Protein AF-A0A7D5R6S3-F1 (afdb_monomer)

Radius of gyration: 15.13 Å; Cα contacts (8 Å, |Δi|>4): 179; chains: 1; bounding box: 33×38×37 Å

Solvent-accessible surface area (backbone atoms only — not comparable to full-atom values): 6266 Å² total; per-residue (Å²): 129,96,81,64,55,71,70,55,53,53,48,49,50,55,49,51,74,45,82,52,46,78,49,72,32,49,41,48,95,66,25,54,36,66,68,57,52,53,61,54,69,75,56,49,80,58,38,52,82,24,49,21,35,44,35,14,23,22,77,47,87,65,3,18,51,53,9,42,52,51,47,43,55,51,28,45,76,45,37,19,44,52,52,92,38,70,44,61,35,45,29,43,78,73,34,34,48,98,87,67,45,78,71,43,70,86,63,76,74,69,69,84,104

Nearest PDB structures (foldseek):
  1t0i-assembly1_B  TM=9.189E-01  e=2.894E-06  Saccharomyces cerevisiae
  2fzv-assembly1_D  TM=9.437E-01  e=7.334E-06  Shigella flexneri 2a str. 2457T
  1t0i-assembly1_A  TM=8.928E-01  e=1.333E-05  Saccharomyces cerevisiae
  3k1y-assembly1_A  TM=8.212E-01  e=1.045E-04  Corynebacterium diphtheriae
  7qw4-assembly14_N  TM=7.828E-01  e=4.407E-02  Paracoccus denitrificans PD1222

Secondary structure (DSSP, 8-state):
-TTS-HHHHHHHHHHHH-S-EEEEEE-BTTB--HHHHHHHHT-SGGGTT--EEEEEE-SSTTTTHHHHHHHHHHHHHTT-PEEEEEEEETTHHHHB-TTS-B--GGGTT----

pLDDT: mean 91.72, std 10.09, range [45.84, 98.06]

Organism: NCBI:txid1470067

Sequence (113 aa):
MDSLSEKLQELQKIIKDADGYALITPEYNHSVSSALKNTLDCFLEEYFFKPSAIVSCSVGPFGGILAGNHLRQISAEMGAPAIQSRLPISKVQEVFDNDGKLIDENYERITFR

Foldseek 3Di:
DPPDPPVLVVVLVVLLPDQAEEQEAEADPLAGDPVSVVNLVVDAPSQAQHEYAYQYAYLAQFLSVSRRVRVQVVCVVSNHHYQPDHHRHYSVVVQADPVRDGPDCVPVPPDPD

InterPro domains:
  IPR005025 NADPH-dependent FMN reductase-like domain [PF03358] (5-90)
  IPR029039 Flavoprotein-like superfamily [G3DSA:3.40.50.360] (2-111)
  IPR029039 Flavoprotein-like superfamily [SSF52218] (5-108)
  IPR050712 NAD(P)H-dependent reductase [PTHR30543] (6-108)

Mean predicted aligned error: 4.35 Å

Structure (mmCIF, N/CA/C/O backbone):
data_AF-A0A7D5R6S3-F1
#
_entry.id   AF-A0A7D5R6S3-F1
#
loop_
_atom_site.group_PDB
_atom_site.id
_atom_site.type_symbol
_atom_site.label_atom_id
_atom_site.label_alt_id
_atom_site.label_comp_id
_atom_site.label_asym_id
_atom_site.label_entity_id
_atom_site.label_seq_id
_atom_site.pdbx_PDB_ins_code
_atom_site.Cartn_x
_atom_site.Cartn_y
_atom_site.Cartn_z
_atom_site.occupancy
_atom_site.B_iso_or_equiv
_atom_site.auth_seq_id
_atom_site.auth_comp_id
_atom_site.auth_asym_id
_atom_site.auth_atom_id
_atom_site.pdbx_PDB_model_num
ATOM 1 N N . MET A 1 1 ? -16.914 18.477 12.537 1.00 50.91 1 MET A N 1
ATOM 2 C CA . MET A 1 1 ? -16.888 17.466 11.457 1.00 50.91 1 MET A CA 1
ATOM 3 C C . MET A 1 1 ? -17.631 17.950 10.205 1.00 50.91 1 MET A C 1
ATOM 5 O O . MET A 1 1 ? -17.340 17.454 9.129 1.00 50.91 1 MET A O 1
ATOM 9 N N . ASP A 1 2 ? -18.474 18.989 10.301 1.00 53.38 2 ASP A N 1
ATOM 10 C CA . ASP A 1 2 ? -19.298 19.533 9.200 1.00 53.38 2 ASP A CA 1
ATOM 11 C C . ASP A 1 2 ? -18.577 20.461 8.194 1.00 53.38 2 ASP A C 1
ATOM 13 O O . ASP A 1 2 ? -19.213 21.279 7.537 1.00 53.38 2 ASP A O 1
ATOM 17 N N . SER A 1 3 ? -17.248 20.376 8.063 1.00 69.19 3 SER A N 1
ATOM 18 C CA . SER A 1 3 ? -16.470 21.232 7.143 1.00 69.19 3 SER A CA 1
ATOM 19 C C . SER A 1 3 ? -15.710 20.457 6.063 1.00 69.19 3 SER A C 1
ATOM 21 O O . SER A 1 3 ? -14.866 21.031 5.375 1.00 69.19 3 SER A O 1
ATOM 23 N N . LEU A 1 4 ? -15.949 19.149 5.937 1.00 76.62 4 LEU A N 1
ATOM 24 C CA . LEU A 1 4 ? -15.293 18.314 4.934 1.00 76.62 4 LEU A CA 1
ATOM 25 C C . LEU A 1 4 ? -16.026 18.441 3.593 1.00 76.62 4 LEU A C 1
ATOM 27 O O . LEU A 1 4 ? -17.255 18.411 3.565 1.00 76.62 4 LEU A O 1
ATOM 31 N N . SER A 1 5 ? -15.286 18.561 2.486 1.00 89.88 5 SER A N 1
ATOM 32 C CA . SER A 1 5 ? -15.868 18.536 1.134 1.00 89.88 5 SER A CA 1
ATOM 33 C C . SER A 1 5 ? -16.723 17.281 0.936 1.00 89.88 5 SER A C 1
ATOM 35 O O . SER A 1 5 ? -16.354 16.215 1.427 1.00 89.88 5 SER A O 1
ATOM 37 N N . GLU A 1 6 ? -17.812 17.380 0.169 1.00 92.38 6 GLU A N 1
ATOM 38 C CA . GLU A 1 6 ? -18.702 16.250 -0.153 1.00 92.38 6 GLU A CA 1
ATOM 39 C C . GLU A 1 6 ? -17.925 15.007 -0.619 1.00 92.38 6 GLU A C 1
ATOM 41 O O . GLU A 1 6 ? -18.167 13.904 -0.137 1.00 92.38 6 GLU A O 1
ATOM 46 N N . LYS A 1 7 ? -16.898 15.195 -1.461 1.00 92.19 7 LYS A N 1
ATOM 47 C CA . LYS A 1 7 ? -16.036 14.101 -1.944 1.00 92.19 7 LYS A CA 1
ATOM 48 C C . LYS A 1 7 ? -15.282 13.382 -0.825 1.00 92.19 7 LYS A C 1
ATOM 50 O O . LYS A 1 7 ? -15.064 12.178 -0.898 1.00 92.19 7 LYS A O 1
ATOM 55 N N . LEU A 1 8 ? -14.847 14.115 0.198 1.00 92.44 8 LEU A N 1
ATOM 56 C CA . LEU A 1 8 ? -14.137 13.530 1.334 1.00 92.44 8 LEU A CA 1
ATOM 57 C C . LEU A 1 8 ? -15.096 12.804 2.279 1.00 92.44 8 LEU A C 1
ATOM 59 O O . LEU A 1 8 ? -14.703 11.799 2.855 1.00 92.44 8 LEU A O 1
ATOM 63 N N . GLN A 1 9 ? -16.341 13.265 2.413 1.00 93.75 9 GLN A N 1
ATOM 64 C CA . GLN A 1 9 ? -17.367 12.552 3.182 1.00 93.75 9 GLN A CA 1
ATOM 65 C C . GLN A 1 9 ? -17.754 11.231 2.503 1.00 93.75 9 GLN A C 1
ATOM 67 O O . GLN A 1 9 ? -17.881 10.202 3.165 1.00 93.75 9 GLN A O 1
ATOM 72 N N . GLU A 1 10 ? -17.888 11.238 1.174 1.00 94.69 10 GLU A N 1
ATOM 73 C CA . GLU A 1 10 ? -18.122 10.023 0.390 1.00 94.69 10 GLU A CA 1
ATOM 74 C C . GLU A 1 10 ? -16.965 9.030 0.556 1.00 94.69 10 GLU A C 1
ATOM 76 O O . GLU A 1 10 ? -17.185 7.863 0.884 1.00 94.69 10 GLU A O 1
ATOM 81 N N . LEU A 1 11 ? -15.724 9.508 0.427 1.00 94.38 11 LEU A N 1
ATOM 82 C CA . LEU A 1 11 ? -14.537 8.686 0.639 1.00 94.38 11 LEU A CA 1
ATOM 83 C C . LEU A 1 11 ? -14.451 8.146 2.073 1.00 94.38 11 LEU A C 1
ATOM 85 O O . LEU A 1 11 ? -14.165 6.965 2.259 1.00 94.38 11 LEU A O 1
ATOM 89 N N . GLN A 1 12 ? -14.745 8.972 3.080 1.00 95.00 12 GLN A N 1
ATOM 90 C CA . GLN A 1 12 ? -14.783 8.550 4.481 1.00 95.00 12 GLN A CA 1
ATOM 91 C C . GLN A 1 12 ? -15.745 7.380 4.680 1.00 95.00 12 GLN A C 1
ATOM 93 O O . GLN A 1 12 ? -15.406 6.409 5.354 1.00 95.00 12 GLN A O 1
ATOM 98 N N . LYS A 1 13 ? -16.937 7.451 4.075 1.00 95.50 13 LYS A N 1
ATOM 99 C CA . LYS A 1 13 ? -17.930 6.379 4.149 1.00 95.50 13 LYS A CA 1
ATOM 100 C C . LYS A 1 13 ? -17.420 5.096 3.494 1.00 95.50 13 LYS A C 1
ATOM 102 O O . LYS A 1 13 ? -17.518 4.040 4.105 1.00 95.50 13 LYS A O 1
ATOM 107 N N . ILE A 1 14 ? -16.823 5.192 2.304 1.00 95.44 14 ILE A N 1
ATOM 108 C CA . ILE A 1 14 ? -16.232 4.037 1.606 1.00 95.44 14 ILE A CA 1
ATOM 109 C C . ILE A 1 14 ? -15.158 3.372 2.474 1.00 95.44 14 ILE A C 1
ATOM 111 O O . ILE A 1 14 ? -15.159 2.154 2.624 1.00 95.44 14 ILE A O 1
ATOM 115 N N . ILE A 1 15 ? -14.262 4.165 3.069 1.00 94.56 15 ILE A N 1
ATOM 116 C CA . ILE A 1 15 ? -13.209 3.657 3.955 1.00 94.56 15 ILE A CA 1
ATOM 117 C C . ILE A 1 15 ? -13.849 2.984 5.171 1.00 94.56 15 ILE A C 1
ATOM 119 O O . ILE A 1 15 ? -13.551 1.833 5.476 1.00 94.56 15 ILE A O 1
ATOM 123 N N . LYS A 1 16 ? -14.781 3.664 5.844 1.00 95.19 16 LYS A N 1
ATOM 124 C CA . LYS A 1 16 ? -15.451 3.153 7.041 1.00 95.19 16 LYS A CA 1
ATOM 125 C C . LYS A 1 16 ? -16.207 1.844 6.796 1.00 95.19 16 LYS A C 1
ATOM 127 O O . LYS A 1 16 ? -16.117 0.962 7.648 1.00 95.19 16 LYS A O 1
ATOM 132 N N . ASP A 1 17 ? -16.875 1.702 5.658 1.00 96.25 17 ASP A N 1
ATOM 133 C CA . ASP A 1 17 ? -17.688 0.529 5.321 1.00 96.25 17 ASP A CA 1
ATOM 134 C C . ASP A 1 17 ? -16.855 -0.645 4.760 1.00 96.25 17 ASP A C 1
ATOM 136 O O . ASP A 1 17 ? -17.369 -1.753 4.636 1.00 96.25 17 ASP A O 1
ATOM 140 N N . ALA A 1 18 ? -15.574 -0.437 4.430 1.00 96.25 18 ALA A N 1
ATOM 141 C CA . ALA A 1 18 ? -14.702 -1.492 3.918 1.00 96.25 18 ALA A CA 1
ATOM 142 C C . ALA A 1 18 ? -14.256 -2.482 5.009 1.00 96.25 18 ALA A C 1
ATOM 144 O O . ALA A 1 18 ? -13.844 -2.076 6.097 1.00 96.25 18 ALA A O 1
ATOM 145 N N . ASP A 1 19 ? -14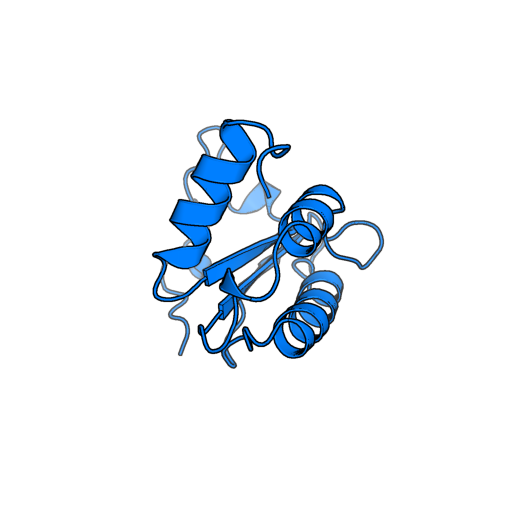.221 -3.773 4.670 1.00 95.62 19 ASP A N 1
ATOM 146 C CA . ASP A 1 19 ? -13.689 -4.839 5.535 1.00 95.62 19 ASP A CA 1
ATOM 147 C C . ASP A 1 19 ? -12.149 -4.908 5.543 1.00 95.62 19 ASP A C 1
ATOM 149 O O . ASP A 1 19 ? -11.552 -5.537 6.413 1.00 95.62 19 ASP A O 1
ATOM 153 N N . GLY A 1 20 ? -11.488 -4.279 4.568 1.00 94.31 20 GLY A N 1
ATOM 154 C CA . GLY A 1 20 ? -10.037 -4.289 4.399 1.00 94.31 20 GLY A CA 1
ATOM 155 C C . GLY A 1 20 ? -9.589 -3.477 3.184 1.00 94.31 20 GLY A C 1
ATOM 156 O O . GLY A 1 20 ? -10.416 -2.988 2.413 1.00 94.31 20 GLY A O 1
ATOM 157 N N . TYR A 1 21 ? -8.273 -3.331 3.005 1.00 92.81 21 TYR A N 1
ATOM 158 C CA . TYR A 1 21 ? -7.704 -2.411 2.010 1.00 92.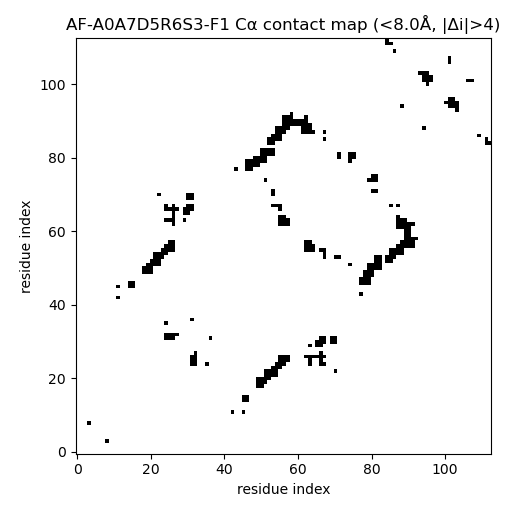81 21 TYR A CA 1
ATOM 159 C C . TYR A 1 21 ? -6.612 -3.038 1.149 1.00 92.81 21 TYR A C 1
ATOM 161 O O . TYR A 1 21 ? -5.807 -3.829 1.625 1.00 92.81 21 TYR A O 1
ATOM 169 N N . ALA A 1 22 ? -6.505 -2.597 -0.103 1.00 94.50 22 ALA A N 1
ATOM 170 C CA . ALA A 1 22 ? -5.310 -2.784 -0.920 1.00 94.50 22 ALA A CA 1
ATOM 171 C C . ALA A 1 22 ? -4.661 -1.414 -1.149 1.00 94.50 22 ALA A C 1
ATOM 173 O O . ALA A 1 22 ? -5.182 -0.580 -1.886 1.00 94.50 22 ALA A O 1
ATOM 174 N N . LEU A 1 23 ? -3.536 -1.166 -0.485 1.00 95.62 23 LEU A N 1
ATOM 175 C CA . LEU A 1 23 ? -2.782 0.072 -0.601 1.00 95.62 23 LEU A CA 1
ATOM 176 C C . LEU A 1 23 ? -1.806 -0.046 -1.774 1.00 95.62 23 LEU A C 1
ATOM 178 O O . LEU A 1 23 ? -0.897 -0.878 -1.759 1.00 95.62 23 LEU A O 1
ATOM 182 N N . ILE A 1 24 ? -2.008 0.790 -2.790 1.00 96.50 24 ILE A N 1
ATOM 183 C CA . ILE A 1 24 ? -1.254 0.758 -4.045 1.00 96.50 24 ILE A CA 1
ATOM 184 C C . ILE A 1 24 ? -0.423 2.031 -4.148 1.00 96.50 24 ILE A C 1
ATOM 186 O O . ILE A 1 24 ? -0.971 3.132 -4.106 1.00 96.50 24 ILE A O 1
ATOM 190 N N . THR A 1 25 ? 0.894 1.900 -4.306 1.00 97.75 25 THR A N 1
ATOM 191 C CA . THR A 1 25 ? 1.777 3.061 -4.461 1.00 97.75 25 THR A CA 1
ATOM 192 C C . THR A 1 25 ? 2.828 2.862 -5.552 1.00 97.75 25 THR A C 1
ATOM 194 O O . THR A 1 25 ? 3.505 1.834 -5.569 1.00 97.75 25 THR A O 1
ATOM 197 N N . PRO A 1 26 ? 3.069 3.859 -6.418 1.00 97.25 26 PRO A N 1
ATOM 198 C CA . PRO A 1 26 ? 4.352 3.945 -7.096 1.00 97.25 26 PRO A CA 1
ATOM 199 C C . PRO A 1 26 ? 5.452 4.302 -6.086 1.00 97.25 26 PRO A C 1
ATOM 201 O O . PRO A 1 26 ? 5.172 4.852 -5.015 1.00 97.25 26 PRO A O 1
ATOM 204 N N . GLU A 1 27 ? 6.703 4.014 -6.431 1.00 97.31 27 GLU A N 1
ATOM 205 C CA . GLU A 1 27 ? 7.861 4.531 -5.702 1.00 97.31 27 GLU A CA 1
ATOM 206 C C . GLU A 1 27 ? 8.318 5.867 -6.282 1.00 97.31 27 GLU A C 1
ATOM 208 O O . GLU A 1 27 ? 8.812 5.932 -7.409 1.00 97.31 27 GLU A O 1
ATOM 213 N N . TYR A 1 28 ? 8.209 6.920 -5.473 1.00 94.56 28 TYR A N 1
ATOM 214 C CA . TYR A 1 28 ? 8.766 8.238 -5.758 1.00 94.56 28 TYR A CA 1
ATOM 215 C C . TYR A 1 28 ? 9.849 8.550 -4.731 1.00 94.56 28 TYR A C 1
ATOM 217 O O . TYR A 1 28 ? 9.567 8.622 -3.537 1.00 94.56 28 TYR A O 1
ATOM 225 N N . ASN A 1 29 ? 11.094 8.728 -5.187 1.00 94.50 29 ASN A N 1
ATOM 226 C CA . ASN A 1 29 ? 12.248 9.041 -4.333 1.00 94.50 29 ASN A CA 1
ATOM 227 C C . ASN A 1 29 ? 12.356 8.117 -3.100 1.00 94.50 29 ASN A C 1
ATOM 229 O O . ASN A 1 29 ? 12.522 8.590 -1.978 1.00 94.50 29 ASN A O 1
ATOM 233 N N . HIS A 1 30 ? 12.218 6.803 -3.309 1.00 94.69 30 HIS A N 1
ATOM 234 C CA . HIS A 1 30 ? 12.238 5.770 -2.259 1.00 94.69 30 HIS A CA 1
ATOM 235 C C . HIS A 1 30 ? 11.098 5.834 -1.233 1.00 94.69 30 HIS A C 1
ATOM 237 O O . HIS A 1 30 ? 11.202 5.267 -0.146 1.00 94.69 30 HIS A O 1
ATOM 243 N N . SER A 1 31 ? 9.991 6.493 -1.573 1.00 96.88 31 SER A N 1
ATOM 244 C CA . SER A 1 31 ? 8.841 6.650 -0.692 1.00 96.88 31 SER A CA 1
ATOM 245 C C . SER A 1 31 ? 7.518 6.447 -1.429 1.00 96.88 31 SER A C 1
ATOM 247 O O . SER A 1 31 ? 7.463 6.311 -2.654 1.00 96.88 31 SER A O 1
ATOM 249 N N . VAL A 1 32 ? 6.446 6.409 -0.642 1.00 97.75 32 VAL A N 1
ATOM 250 C CA . VAL A 1 32 ? 5.063 6.350 -1.112 1.00 97.75 32 VAL A CA 1
ATOM 251 C C . VAL A 1 32 ? 4.694 7.617 -1.882 1.00 97.75 32 VAL A C 1
ATOM 253 O O . VAL A 1 32 ? 5.278 8.684 -1.675 1.00 97.75 32 VAL A O 1
ATOM 256 N N . SER A 1 33 ? 3.684 7.525 -2.745 1.00 97.38 33 SER A N 1
ATOM 257 C CA . SER A 1 33 ? 3.172 8.710 -3.430 1.00 97.38 33 SER A CA 1
ATOM 258 C C . SER A 1 33 ? 2.581 9.714 -2.436 1.00 97.38 33 SER A C 1
ATOM 260 O O . SER A 1 33 ? 1.874 9.346 -1.49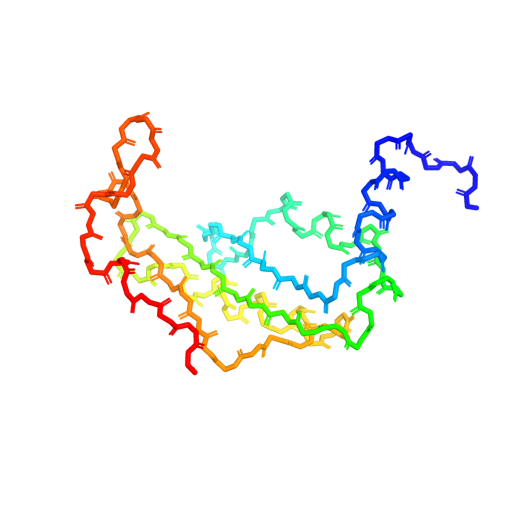3 1.00 97.38 33 SER A O 1
ATOM 262 N N . SER A 1 34 ? 2.840 11.002 -2.668 1.00 96.94 34 SER A N 1
ATOM 263 C CA . SER A 1 34 ? 2.282 12.089 -1.853 1.00 96.94 34 SER A CA 1
ATOM 264 C C . SER A 1 34 ? 0.755 12.102 -1.883 1.00 96.94 34 SER A C 1
ATOM 266 O O . SER A 1 34 ? 0.131 12.362 -0.861 1.00 96.94 34 SER A O 1
ATOM 268 N N . ALA A 1 35 ? 0.159 11.761 -3.030 1.00 95.62 35 ALA A N 1
ATOM 269 C CA . ALA A 1 35 ? -1.286 11.637 -3.183 1.00 95.62 35 ALA A CA 1
ATOM 270 C C . ALA A 1 35 ? -1.866 10.576 -2.235 1.00 95.62 35 ALA A C 1
ATOM 272 O O . ALA A 1 35 ? -2.779 10.885 -1.474 1.00 95.62 35 ALA A O 1
ATOM 273 N N . LEU A 1 36 ? -1.292 9.364 -2.217 1.00 96.25 36 LEU A N 1
ATOM 274 C CA . LEU A 1 36 ? -1.735 8.308 -1.305 1.00 96.25 36 LEU A CA 1
ATOM 275 C C . LEU A 1 36 ? -1.560 8.729 0.154 1.00 96.25 36 LEU A C 1
ATOM 277 O O . LEU A 1 36 ? -2.487 8.581 0.944 1.00 96.25 36 LEU A O 1
ATOM 281 N N . LYS A 1 37 ? -0.392 9.273 0.515 1.00 96.50 37 LYS A N 1
ATOM 282 C CA . LYS A 1 37 ? -0.126 9.688 1.897 1.00 96.50 37 LYS A CA 1
ATOM 283 C C . LYS A 1 37 ? -1.108 10.760 2.368 1.00 96.50 37 LYS A C 1
ATOM 285 O O . LYS A 1 37 ? -1.631 10.644 3.467 1.00 96.50 37 LYS A O 1
ATOM 290 N N . ASN A 1 38 ? -1.411 11.742 1.521 1.00 95.06 38 ASN A N 1
ATOM 291 C CA . ASN A 1 38 ? -2.399 12.770 1.827 1.00 95.06 38 ASN A CA 1
ATOM 292 C C . ASN A 1 38 ? -3.794 12.171 2.066 1.00 95.06 38 ASN A C 1
ATOM 294 O O . ASN A 1 38 ? -4.468 12.562 3.010 1.00 95.06 38 ASN A O 1
ATOM 298 N N . THR A 1 39 ? -4.223 11.211 1.241 1.00 93.69 39 THR A N 1
ATOM 299 C CA . THR A 1 39 ? -5.500 10.509 1.444 1.00 93.69 39 THR A CA 1
ATOM 300 C C . THR A 1 39 ? -5.527 9.721 2.753 1.00 93.69 39 THR A C 1
ATOM 302 O O . THR A 1 39 ? -6.532 9.753 3.461 1.00 93.69 39 THR A O 1
ATOM 305 N N . LEU A 1 40 ? -4.433 9.029 3.081 1.00 94.62 40 LEU A N 1
ATOM 306 C CA . LEU A 1 40 ? -4.307 8.290 4.334 1.00 94.62 40 LEU A CA 1
ATOM 307 C C . LEU A 1 40 ? -4.370 9.226 5.546 1.00 94.62 40 LEU A C 1
ATOM 309 O O . LEU A 1 40 ? -5.072 8.910 6.493 1.00 94.62 40 LEU A O 1
ATOM 313 N N . ASP A 1 41 ? -3.726 10.392 5.486 1.00 94.19 41 ASP A N 1
ATOM 314 C CA . ASP A 1 41 ? -3.669 11.353 6.596 1.00 94.19 41 ASP A CA 1
ATOM 315 C C . ASP A 1 41 ? -4.987 12.101 6.857 1.00 94.19 41 ASP A C 1
ATOM 317 O O . ASP A 1 41 ? -5.152 12.706 7.915 1.00 94.19 41 ASP A O 1
ATOM 321 N N . CYS A 1 42 ? -5.935 12.086 5.914 1.00 93.56 42 CYS A N 1
ATOM 322 C CA . CYS A 1 42 ? -7.248 12.709 6.107 1.00 93.56 42 CYS A CA 1
ATOM 323 C C . CYS A 1 42 ? -8.142 11.960 7.108 1.00 93.56 42 CYS A C 1
ATOM 325 O O . CYS A 1 42 ? -9.098 12.551 7.610 1.00 93.56 42 CYS A O 1
ATOM 327 N N . PHE A 1 43 ? -7.865 10.682 7.369 1.00 92.56 43 PHE A N 1
ATOM 328 C CA . PHE A 1 43 ? -8.703 9.797 8.178 1.00 92.56 43 PHE A CA 1
ATOM 329 C C . PHE A 1 43 ? -7.818 8.958 9.104 1.00 92.56 43 PHE A C 1
ATOM 331 O O . PHE A 1 43 ? -6.630 8.789 8.844 1.00 92.56 43 PHE A O 1
ATOM 338 N N . LEU A 1 44 ? -8.369 8.418 10.188 1.00 92.44 44 LEU A N 1
ATOM 339 C CA . LEU A 1 44 ? -7.572 7.602 11.110 1.00 92.44 44 LEU A CA 1
ATOM 340 C C . LEU A 1 44 ? -8.409 6.483 11.713 1.00 92.44 44 LEU A C 1
ATOM 342 O O . LEU A 1 44 ? -8.144 5.311 11.461 1.00 92.44 44 LEU A O 1
ATOM 346 N N . GLU A 1 45 ? -9.451 6.842 12.456 1.00 94.19 45 GLU A N 1
ATOM 347 C CA . GLU A 1 45 ? -10.297 5.879 13.165 1.00 94.19 45 GLU A CA 1
ATOM 348 C C . GLU A 1 45 ? -10.987 4.897 12.210 1.00 94.19 45 GLU A C 1
ATOM 350 O O . GLU A 1 45 ? -11.197 3.731 12.538 1.00 94.19 45 GLU A O 1
ATOM 355 N N . GLU A 1 46 ? -11.289 5.340 10.991 1.00 94.94 46 GLU A N 1
ATOM 356 C CA . GLU A 1 46 ? -11.932 4.545 9.950 1.00 94.94 46 GLU A CA 1
ATOM 357 C C . GLU A 1 46 ? -11.074 3.363 9.471 1.00 94.94 46 GLU A C 1
ATOM 359 O O . GLU A 1 46 ? -11.604 2.406 8.893 1.00 94.94 46 GLU A O 1
ATOM 364 N N . TYR A 1 47 ? -9.762 3.409 9.714 1.00 95.44 47 TYR A N 1
ATOM 365 C CA . TYR A 1 47 ? -8.813 2.361 9.347 1.00 95.44 47 TYR A CA 1
ATOM 366 C C . TYR A 1 47 ? -8.608 1.309 10.442 1.00 95.44 47 TYR A C 1
ATOM 368 O O . TYR A 1 47 ? -8.101 0.226 10.147 1.00 95.44 47 TYR A O 1
ATOM 376 N N . PHE A 1 48 ? -9.005 1.587 11.686 1.00 95.38 48 PHE A N 1
ATOM 377 C CA . PHE A 1 48 ? -8.655 0.743 12.825 1.00 95.38 48 PHE A CA 1
ATOM 378 C C . PHE A 1 48 ? -9.133 -0.706 12.675 1.00 95.38 48 PHE A C 1
ATOM 380 O O . PHE A 1 48 ? -10.289 -0.979 12.355 1.00 95.38 48 PHE A O 1
ATOM 387 N N . PHE A 1 49 ? -8.218 -1.633 12.969 1.00 93.38 49 PHE A N 1
ATOM 388 C CA . PHE A 1 49 ? -8.412 -3.085 13.004 1.00 93.38 49 PHE A CA 1
ATOM 389 C C . PHE A 1 49 ? -8.768 -3.738 11.664 1.00 93.38 49 PHE A C 1
ATOM 391 O O . PHE A 1 49 ? -9.155 -4.907 11.638 1.00 93.38 49 PHE A O 1
ATOM 398 N N . LYS A 1 50 ? -8.590 -3.026 10.548 1.00 95.38 50 LYS A N 1
ATOM 399 C CA . LYS A 1 50 ? -8.857 -3.560 9.210 1.00 95.38 50 LYS A CA 1
ATOM 400 C C . LYS A 1 50 ? -7.575 -4.078 8.556 1.00 95.38 50 LYS A C 1
ATOM 402 O O . LYS A 1 50 ? -6.580 -3.350 8.508 1.00 95.38 50 LYS A O 1
ATOM 407 N N . PRO A 1 51 ? -7.560 -5.315 8.034 1.00 94.81 51 PRO A N 1
ATOM 408 C CA . PRO A 1 51 ? -6.400 -5.841 7.329 1.00 94.81 51 PRO A CA 1
ATOM 409 C C . PRO A 1 51 ? -6.116 -5.031 6.061 1.00 94.81 51 PRO A C 1
ATOM 411 O O . PRO A 1 51 ? -7.035 -4.594 5.363 1.00 94.81 51 PRO A O 1
ATOM 414 N N . SER A 1 52 ? -4.836 -4.878 5.726 1.00 95.75 52 SER A N 1
ATOM 415 C CA . SER A 1 52 ? -4.426 -4.279 4.455 1.00 95.75 52 SER A CA 1
ATOM 416 C C . SER A 1 52 ? -3.489 -5.180 3.645 1.00 95.75 52 SER A C 1
ATOM 418 O O . SER A 1 52 ? -2.845 -6.085 4.167 1.00 95.75 52 SER A O 1
ATOM 420 N N . ALA A 1 53 ? -3.411 -4.953 2.340 1.00 95.88 53 ALA A N 1
ATOM 421 C CA . ALA A 1 53 ? -2.444 -5.544 1.425 1.00 95.88 53 ALA A CA 1
ATOM 422 C C . ALA A 1 53 ? -1.654 -4.421 0.752 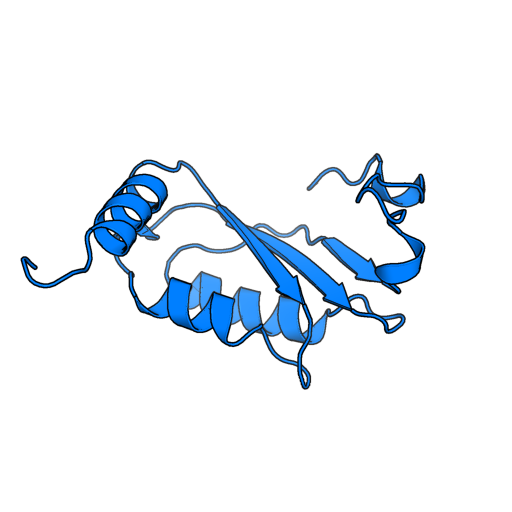1.00 95.88 53 ALA A C 1
ATOM 424 O O . ALA A 1 53 ? -2.170 -3.321 0.577 1.00 95.88 53 ALA A O 1
ATOM 425 N N . ILE A 1 54 ? -0.401 -4.684 0.380 1.00 96.56 54 ILE A N 1
ATOM 426 C CA . ILE A 1 54 ? 0.469 -3.674 -0.233 1.00 96.56 54 ILE A CA 1
ATOM 427 C C . ILE A 1 54 ? 0.859 -4.111 -1.637 1.00 96.56 54 ILE A C 1
ATOM 429 O O . ILE A 1 54 ? 1.453 -5.178 -1.829 1.00 96.56 54 ILE A O 1
ATOM 433 N N . VAL A 1 55 ? 0.578 -3.227 -2.589 1.00 96.31 55 VAL A N 1
ATOM 434 C CA . VAL A 1 55 ? 1.074 -3.280 -3.960 1.00 96.31 55 VAL A CA 1
ATOM 435 C C . VAL A 1 55 ? 1.994 -2.084 -4.161 1.00 96.31 55 VAL A C 1
ATOM 437 O O . VAL A 1 55 ? 1.616 -0.941 -3.899 1.00 96.31 55 VAL A O 1
ATOM 440 N N . SER A 1 56 ? 3.211 -2.336 -4.619 1.00 97.31 56 SER A N 1
ATOM 441 C CA . SER A 1 56 ? 4.142 -1.281 -5.002 1.0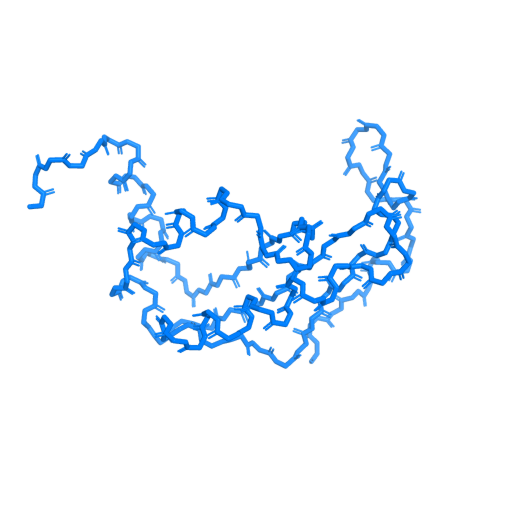0 97.31 56 SER A CA 1
ATOM 442 C C . SER A 1 56 ? 4.509 -1.424 -6.467 1.00 97.31 56 SER A C 1
ATOM 444 O O . SER A 1 56 ? 4.526 -2.533 -6.990 1.00 97.31 56 SER A O 1
ATOM 446 N N . CYS A 1 57 ? 4.805 -0.325 -7.149 1.00 96.50 57 CYS A N 1
ATOM 447 C CA . CYS A 1 57 ? 5.288 -0.388 -8.522 1.00 96.50 57 CYS A CA 1
ATOM 448 C C . CYS A 1 57 ? 6.412 0.612 -8.784 1.00 96.50 57 CYS A C 1
ATOM 450 O O . CYS A 1 57 ? 6.564 1.629 -8.103 1.00 96.50 57 CYS A O 1
ATOM 452 N N . SER A 1 58 ? 7.242 0.301 -9.773 1.00 97.12 58 SER A N 1
ATOM 453 C CA . SER A 1 58 ? 8.287 1.199 -10.255 1.00 97.12 58 SER A CA 1
ATOM 454 C C . SER A 1 58 ? 8.614 0.879 -11.707 1.00 97.12 58 SER A C 1
ATOM 456 O O . SER A 1 58 ? 8.424 -0.247 -12.165 1.00 97.12 58 SER A O 1
ATOM 458 N N . VAL A 1 59 ? 9.171 1.863 -12.412 1.00 95.88 59 VAL A N 1
ATOM 459 C CA . VAL A 1 59 ? 9.799 1.642 -13.722 1.00 95.88 59 VAL A CA 1
ATOM 460 C C . VAL A 1 59 ? 11.109 0.857 -13.614 1.00 95.88 59 VAL A C 1
ATOM 462 O O . VAL A 1 59 ? 11.569 0.259 -14.585 1.00 95.88 59 VAL A O 1
ATOM 465 N N . GLY A 1 60 ? 11.709 0.849 -12.421 1.00 94.31 60 GLY A N 1
ATOM 466 C CA . GLY A 1 60 ? 12.926 0.115 -12.116 1.00 94.31 60 GLY A CA 1
ATOM 467 C C . GLY A 1 60 ? 12.690 -1.370 -11.806 1.00 94.31 60 GLY A C 1
ATOM 468 O O . GLY A 1 60 ? 11.557 -1.822 -11.614 1.00 94.31 60 GLY A O 1
ATOM 469 N N . PRO A 1 61 ? 13.779 -2.147 -11.691 1.00 95.00 61 PRO A N 1
ATOM 470 C CA . PRO A 1 61 ? 13.721 -3.601 -11.533 1.00 95.00 61 PRO A CA 1
ATOM 471 C C . PRO A 1 61 ? 13.252 -4.073 -10.149 1.00 95.00 61 PRO A C 1
ATOM 473 O O . PRO A 1 61 ? 12.964 -5.254 -9.987 1.00 95.00 61 PRO A O 1
ATOM 476 N N . PHE A 1 62 ? 13.176 -3.188 -9.151 1.00 94.69 62 PHE A N 1
ATOM 477 C CA . PHE A 1 62 ? 12.843 -3.547 -7.764 1.00 94.69 62 PHE A CA 1
ATOM 478 C C . PHE A 1 62 ? 11.364 -3.356 -7.398 1.00 94.69 62 PHE A C 1
ATOM 480 O O . PHE A 1 62 ? 10.993 -3.542 -6.241 1.00 94.69 62 PHE A O 1
ATOM 487 N N . GLY A 1 63 ? 10.527 -2.931 -8.348 1.00 95.25 63 GLY A N 1
ATOM 488 C CA . GLY A 1 63 ? 9.074 -2.863 -8.172 1.00 95.25 63 GLY A CA 1
ATOM 489 C C . GLY A 1 63 ? 8.589 -1.989 -7.015 1.00 95.25 63 GLY A C 1
ATOM 490 O O . GLY A 1 63 ? 7.544 -2.250 -6.426 1.00 95.25 63 GLY A O 1
ATOM 491 N N . GLY A 1 64 ? 9.360 -0.959 -6.665 1.00 97.00 64 GLY A N 1
ATOM 492 C CA . GLY A 1 64 ? 8.992 0.015 -5.640 1.00 97.00 64 GLY A CA 1
ATOM 493 C C . GLY A 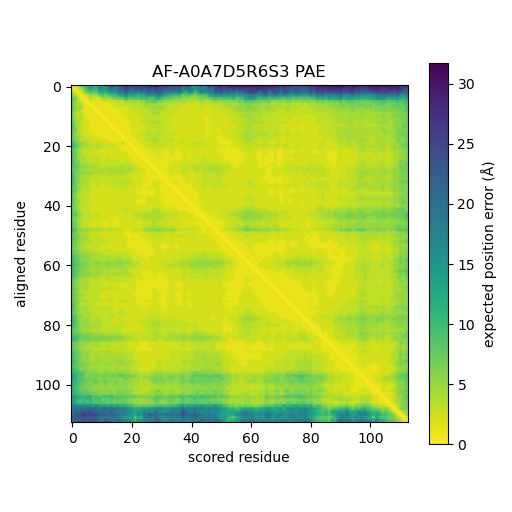1 64 ? 9.068 -0.506 -4.202 1.00 97.00 64 GLY A C 1
ATOM 494 O O . GLY A 1 64 ? 8.314 -0.061 -3.336 1.00 97.00 64 GLY A O 1
ATOM 495 N N . ILE A 1 65 ? 9.932 -1.489 -3.936 1.00 96.56 65 ILE A N 1
ATOM 496 C CA . ILE A 1 65 ? 9.978 -2.177 -2.641 1.00 96.56 65 ILE A CA 1
ATOM 497 C C . ILE A 1 65 ? 10.279 -1.256 -1.449 1.00 96.56 65 ILE A C 1
ATOM 499 O O . ILE A 1 65 ? 9.831 -1.550 -0.338 1.00 96.56 65 ILE A O 1
ATOM 503 N N . LEU A 1 66 ? 10.988 -0.138 -1.645 1.00 97.50 66 LEU A N 1
ATOM 504 C CA . LEU A 1 66 ? 11.269 0.811 -0.563 1.00 97.50 66 LEU A CA 1
ATOM 505 C C . LEU A 1 66 ? 10.015 1.611 -0.211 1.00 97.50 66 LEU A C 1
ATOM 507 O O . LEU A 1 66 ? 9.677 1.717 0.969 1.00 97.50 66 LEU A O 1
ATOM 511 N N . ALA A 1 67 ? 9.256 2.045 -1.220 1.00 98.06 67 ALA A N 1
ATOM 512 C CA . ALA A 1 67 ? 7.935 2.629 -1.003 1.00 98.06 67 ALA A CA 1
ATOM 513 C C . ALA A 1 67 ? 6.981 1.641 -0.317 1.00 98.06 67 ALA A C 1
ATOM 515 O O . ALA A 1 67 ? 6.308 2.001 0.646 1.00 98.06 67 ALA A O 1
ATOM 516 N N . GLY A 1 68 ? 6.968 0.375 -0.748 1.00 97.62 68 GLY A N 1
ATOM 517 C CA . GLY A 1 68 ? 6.165 -0.673 -0.114 1.00 97.62 68 GLY A CA 1
ATOM 518 C C . GLY A 1 68 ? 6.551 -0.938 1.350 1.00 97.62 68 GLY A C 1
ATOM 519 O O . GLY A 1 68 ? 5.680 -1.154 2.191 1.00 97.62 68 GLY A O 1
ATOM 520 N N . ASN A 1 69 ? 7.845 -0.891 1.687 1.00 96.94 69 ASN A N 1
ATOM 521 C CA . ASN A 1 69 ? 8.323 -1.004 3.071 1.00 96.94 69 ASN A CA 1
ATOM 522 C C . ASN A 1 69 ? 7.896 0.196 3.923 1.00 96.94 69 ASN A C 1
ATOM 524 O O . ASN A 1 69 ? 7.436 0.013 5.050 1.00 96.94 69 ASN A O 1
ATOM 528 N N . HIS A 1 70 ? 8.012 1.409 3.384 1.00 97.62 70 HIS A N 1
ATOM 529 C CA . HIS A 1 70 ? 7.568 2.618 4.072 1.00 97.62 70 HIS A CA 1
ATOM 530 C C . HIS A 1 70 ? 6.050 2.586 4.317 1.00 97.62 70 HIS A C 1
ATOM 532 O O . HIS A 1 70 ? 5.592 2.838 5.430 1.00 97.62 70 HIS A O 1
ATOM 538 N N . LEU A 1 71 ? 5.269 2.160 3.319 1.00 97.25 71 LEU A N 1
ATOM 539 C CA . LEU A 1 71 ? 3.819 2.013 3.439 1.00 97.25 71 LEU A CA 1
ATOM 540 C C . LEU A 1 71 ? 3.417 0.986 4.498 1.00 97.25 71 LEU A C 1
ATOM 542 O O . LEU A 1 71 ? 2.433 1.189 5.201 1.00 97.25 71 LEU A O 1
ATOM 546 N N . ARG A 1 72 ? 4.199 -0.086 4.666 1.00 96.44 72 ARG A N 1
ATOM 547 C CA . ARG A 1 72 ? 3.977 -1.062 5.740 1.00 96.44 72 ARG A CA 1
ATOM 548 C C . ARG A 1 72 ? 4.091 -0.420 7.118 1.00 96.44 72 ARG A C 1
ATOM 550 O O . ARG A 1 72 ? 3.237 -0.683 7.958 1.00 96.44 72 ARG A O 1
ATOM 557 N N . GLN A 1 73 ? 5.102 0.418 7.340 1.00 96.38 73 GLN A N 1
ATOM 558 C CA . GLN A 1 73 ? 5.256 1.135 8.609 1.00 96.38 73 GLN A CA 1
ATOM 559 C C . GLN A 1 73 ? 4.077 2.084 8.855 1.00 96.38 73 GLN A C 1
ATOM 561 O O . GLN A 1 73 ? 3.475 2.034 9.921 1.00 96.38 73 GLN A O 1
ATOM 566 N N . ILE A 1 74 ? 3.687 2.858 7.837 1.00 96.06 74 ILE A N 1
ATOM 567 C CA . ILE A 1 74 ? 2.527 3.763 7.903 1.00 96.06 74 ILE A CA 1
ATOM 568 C C . ILE A 1 74 ? 1.244 2.985 8.235 1.00 96.06 74 ILE A C 1
ATOM 570 O O . ILE A 1 74 ? 0.521 3.352 9.153 1.00 96.06 74 ILE A O 1
ATOM 574 N N . SER A 1 75 ? 0.984 1.876 7.534 1.00 95.44 75 SER A N 1
ATOM 575 C CA . SER A 1 75 ? -0.219 1.055 7.732 1.00 95.44 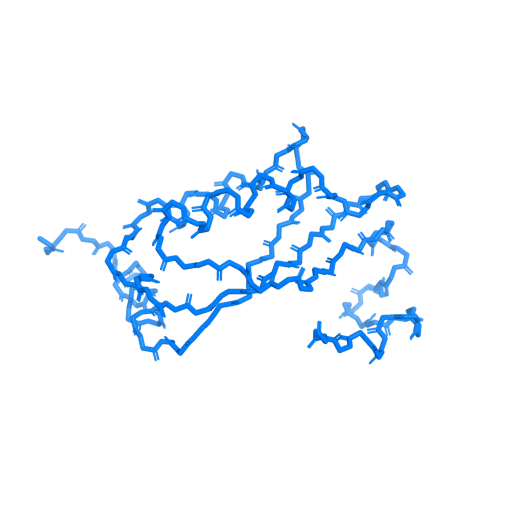75 SER A CA 1
ATOM 576 C C . SER A 1 75 ? -0.330 0.488 9.151 1.00 95.44 75 SER A C 1
ATOM 578 O O . SER A 1 75 ? -1.424 0.414 9.707 1.00 95.44 75 SER A O 1
ATOM 580 N N . ALA A 1 76 ? 0.804 0.127 9.760 1.00 94.75 76 ALA A N 1
ATOM 581 C CA . ALA A 1 76 ? 0.845 -0.367 11.129 1.00 94.75 76 ALA A CA 1
ATOM 582 C C . ALA A 1 76 ? 0.518 0.746 12.136 1.00 94.75 76 ALA A C 1
ATOM 584 O O . ALA A 1 76 ? -0.283 0.518 13.038 1.00 94.75 76 ALA A O 1
ATOM 585 N N . GLU A 1 77 ? 1.075 1.945 11.941 1.00 94.75 77 GLU A N 1
ATOM 586 C CA . GLU A 1 77 ? 0.800 3.114 12.789 1.00 94.75 77 GLU A CA 1
ATOM 587 C C . GLU A 1 77 ? -0.668 3.561 12.705 1.00 94.75 77 GLU A C 1
ATOM 589 O O . GLU A 1 77 ? -1.267 3.957 13.698 1.00 94.75 77 GLU A O 1
ATOM 594 N N . MET A 1 78 ? -1.290 3.422 11.532 1.00 94.19 78 MET A N 1
ATOM 595 C CA . MET A 1 78 ? -2.710 3.729 11.327 1.00 94.19 78 MET A CA 1
ATOM 596 C C . MET A 1 78 ? -3.669 2.672 11.898 1.00 94.19 78 MET A C 1
ATOM 598 O O . MET A 1 78 ? -4.880 2.804 11.746 1.00 94.19 78 MET A O 1
ATOM 602 N N . GLY A 1 79 ? -3.167 1.593 12.506 1.00 93.50 79 GLY A N 1
ATOM 603 C CA . GLY A 1 79 ? -4.007 0.506 13.013 1.00 93.50 79 GLY A CA 1
ATOM 604 C C . GLY A 1 79 ? -4.619 -0.383 11.922 1.00 93.50 79 GLY A C 1
ATOM 605 O O . GLY A 1 79 ? -5.546 -1.135 12.220 1.00 93.50 79 GLY A O 1
ATOM 606 N N . ALA A 1 80 ? -4.091 -0.336 10.693 1.00 95.19 80 ALA A N 1
ATOM 607 C CA . ALA A 1 80 ? -4.513 -1.150 9.549 1.00 95.19 80 ALA A CA 1
ATOM 608 C C . ALA A 1 80 ? -3.360 -2.030 9.028 1.00 95.19 80 ALA A C 1
ATOM 610 O O . ALA A 1 80 ? -2.893 -1.849 7.895 1.00 95.19 80 ALA A O 1
ATOM 611 N N . PRO A 1 81 ? -2.835 -2.959 9.849 1.00 94.38 81 PRO A N 1
ATOM 612 C CA . PRO A 1 81 ? -1.602 -3.670 9.544 1.00 94.38 81 PRO A CA 1
ATOM 613 C C . PRO A 1 81 ? -1.707 -4.466 8.241 1.00 94.38 81 PRO A C 1
ATOM 615 O O . PRO A 1 81 ? -2.683 -5.180 7.990 1.00 94.38 81 PRO A O 1
ATOM 618 N N . ALA A 1 82 ? -0.658 -4.373 7.426 1.00 94.94 82 ALA A N 1
ATOM 619 C CA . ALA A 1 82 ? -0.591 -5.121 6.184 1.00 94.94 82 ALA A CA 1
ATOM 620 C C . ALA A 1 82 ? -0.290 -6.610 6.412 1.00 94.94 82 ALA A C 1
ATOM 622 O O . ALA A 1 82 ? 0.607 -6.960 7.188 1.00 94.94 82 ALA A O 1
ATOM 623 N N . ILE A 1 83 ? -0.950 -7.485 5.651 1.00 93.94 83 ILE A N 1
ATOM 624 C CA . ILE A 1 83 ? -0.645 -8.919 5.572 1.00 93.94 83 ILE A CA 1
ATOM 625 C C . ILE A 1 83 ? 0.807 -9.161 5.143 1.00 93.94 83 ILE A C 1
ATOM 627 O O . ILE A 1 83 ? 1.516 -8.254 4.699 1.00 93.94 83 ILE A O 1
ATOM 631 N N . GLN A 1 84 ? 1.283 -10.394 5.298 1.00 90.88 84 GLN A N 1
ATOM 632 C CA . GLN A 1 84 ? 2.684 -10.745 5.048 1.00 90.88 84 GLN A CA 1
ATOM 633 C C . GLN A 1 84 ? 3.059 -10.595 3.569 1.00 90.88 84 GLN A C 1
ATOM 635 O O . GLN A 1 84 ? 4.100 -10.012 3.240 1.00 90.88 84 GLN A O 1
ATOM 640 N N . SER A 1 85 ? 2.190 -11.086 2.686 1.00 89.50 85 SER A N 1
ATOM 641 C CA . SER A 1 85 ? 2.383 -11.054 1.243 1.00 89.50 85 SER A CA 1
ATOM 642 C C . SER A 1 85 ? 2.317 -9.624 0.702 1.00 89.50 85 SER A C 1
ATOM 644 O O . SER A 1 85 ? 1.587 -8.758 1.187 1.00 89.50 85 SER A O 1
ATOM 646 N N . ARG A 1 86 ? 3.144 -9.364 -0.310 1.00 90.00 86 ARG A N 1
ATOM 647 C CA . ARG A 1 86 ? 3.274 -8.073 -0.989 1.00 90.00 86 ARG A CA 1
ATOM 648 C C . ARG A 1 86 ? 3.422 -8.307 -2.474 1.00 90.00 86 ARG A C 1
ATOM 650 O O . ARG A 1 86 ? 3.971 -9.331 -2.874 1.00 90.00 86 ARG A O 1
ATOM 657 N N . LEU A 1 87 ? 3.007 -7.319 -3.254 1.00 94.31 87 LEU A N 1
ATOM 658 C CA . LEU A 1 87 ? 3.106 -7.355 -4.702 1.00 94.31 87 LEU A CA 1
ATOM 659 C C . LEU A 1 87 ? 3.953 -6.181 -5.218 1.00 94.31 87 LEU A C 1
ATOM 661 O O . LEU A 1 87 ? 3.404 -5.116 -5.497 1.00 94.31 87 LEU A O 1
ATOM 665 N N . PRO A 1 88 ? 5.285 -6.331 -5.310 1.00 94.81 88 PRO A N 1
ATOM 666 C CA . PRO A 1 88 ? 6.118 -5.391 -6.045 1.00 94.81 88 PRO A CA 1
ATOM 667 C C . PRO A 1 88 ? 6.026 -5.678 -7.550 1.00 94.81 88 PRO A C 1
ATOM 669 O O . PRO A 1 88 ? 6.325 -6.783 -7.994 1.00 94.81 88 PRO A O 1
ATOM 672 N N . ILE A 1 89 ? 5.633 -4.677 -8.332 1.00 95.50 89 ILE A N 1
ATOM 673 C CA . ILE A 1 89 ? 5.528 -4.745 -9.792 1.00 95.50 89 ILE A CA 1
ATOM 674 C C . ILE A 1 89 ? 6.733 -4.033 -10.397 1.00 95.50 89 ILE A C 1
ATOM 676 O O . ILE A 1 89 ? 6.807 -2.798 -10.422 1.00 95.50 89 ILE A O 1
ATOM 680 N N . SER A 1 90 ? 7.697 -4.827 -10.848 1.00 95.31 90 SER A N 1
ATOM 681 C CA . SER A 1 90 ? 8.921 -4.351 -11.491 1.00 95.31 90 SER A CA 1
ATOM 682 C C . SER A 1 90 ? 8.668 -3.966 -12.938 1.00 95.31 90 SER A C 1
ATOM 684 O O . SER A 1 90 ? 7.923 -4.653 -13.627 1.00 95.31 90 SER A O 1
ATOM 686 N N . LYS A 1 91 ? 9.336 -2.900 -13.401 1.00 95.50 91 LYS A N 1
ATOM 687 C CA . LYS A 1 91 ? 9.221 -2.395 -14.777 1.00 95.50 91 LYS A CA 1
ATOM 688 C C . LYS A 1 91 ? 7.762 -2.280 -15.228 1.00 95.50 91 LYS A C 1
ATOM 690 O O . LYS A 1 91 ? 7.373 -2.830 -16.249 1.00 95.50 91 LYS A O 1
ATOM 695 N N . VAL A 1 92 ? 6.943 -1.585 -14.440 1.00 94.69 92 VAL A N 1
ATOM 696 C CA . VAL A 1 92 ? 5.476 -1.547 -14.599 1.00 94.69 92 VAL A CA 1
ATOM 697 C C . VAL A 1 92 ? 4.999 -1.216 -16.023 1.00 94.69 92 VAL A C 1
ATOM 699 O O . VAL A 1 92 ? 3.971 -1.722 -16.457 1.00 94.69 92 VAL A O 1
ATOM 702 N N . GLN A 1 93 ? 5.771 -0.433 -16.777 1.00 93.88 93 GLN A N 1
ATOM 703 C CA . GLN A 1 93 ? 5.509 -0.091 -18.177 1.00 93.88 93 GLN A CA 1
ATOM 704 C C . GLN A 1 93 ? 5.588 -1.276 -19.158 1.00 93.88 93 GLN A C 1
ATOM 706 O O . GLN A 1 93 ? 5.123 -1.155 -20.282 1.00 93.88 93 GLN A O 1
ATOM 711 N N . GLU A 1 94 ? 6.214 -2.387 -18.765 1.00 94.94 94 GLU A N 1
ATOM 712 C CA . GLU A 1 94 ? 6.321 -3.625 -19.554 1.00 94.94 94 GLU A CA 1
ATOM 713 C C . GLU A 1 94 ? 5.242 -4.650 -19.156 1.00 94.94 94 GLU A C 1
ATOM 715 O O . GLU A 1 94 ? 5.054 -5.644 -19.849 1.00 94.94 94 GLU A O 1
ATOM 720 N N . VAL A 1 95 ? 4.539 -4.418 -18.041 1.00 94.75 95 VAL A N 1
ATOM 721 C CA . VAL A 1 95 ? 3.578 -5.366 -17.445 1.00 94.75 95 VAL A CA 1
ATOM 722 C C . VAL A 1 95 ? 2.160 -5.163 -17.982 1.00 94.75 95 VAL A C 1
ATOM 724 O O . VAL A 1 95 ? 1.387 -6.121 -18.055 1.00 94.75 95 VAL A O 1
ATOM 727 N N . PHE A 1 96 ? 1.819 -3.934 -18.371 1.00 94.25 96 PHE A N 1
ATOM 728 C CA . PHE A 1 96 ? 0.503 -3.561 -18.888 1.00 94.25 96 PHE A CA 1
ATOM 729 C C . PHE A 1 96 ? 0.612 -2.991 -20.303 1.00 94.25 96 PHE A C 1
ATOM 731 O O . PHE A 1 96 ? 1.581 -2.300 -20.619 1.00 94.25 96 PHE A O 1
ATOM 738 N N . ASP A 1 97 ? -0.386 -3.256 -21.145 1.00 94.12 97 ASP A N 1
ATOM 739 C CA . ASP A 1 97 ? -0.516 -2.589 -22.441 1.00 94.12 97 ASP A CA 1
ATOM 740 C C . ASP A 1 97 ? -1.094 -1.163 -22.314 1.00 94.12 97 ASP A C 1
ATOM 742 O O . ASP A 1 97 ? -1.392 -0.672 -21.221 1.00 94.12 97 A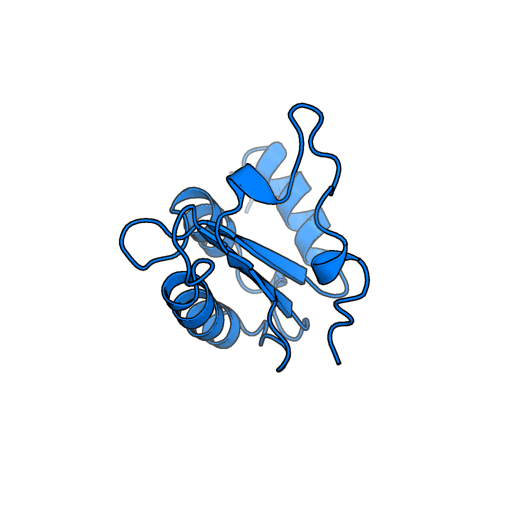SP A O 1
ATOM 746 N N . ASN A 1 98 ? -1.251 -0.477 -23.451 1.00 92.88 98 ASN A N 1
ATOM 747 C CA . ASN A 1 98 ? -1.775 0.893 -23.497 1.00 92.88 98 ASN A CA 1
ATOM 748 C C . ASN A 1 98 ? -3.240 1.009 -23.038 1.00 92.88 98 ASN A C 1
ATOM 750 O O . ASN A 1 98 ? -3.670 2.105 -22.683 1.00 92.88 98 ASN A O 1
ATOM 754 N N . ASP A 1 99 ? -3.986 -0.097 -23.034 1.00 93.81 99 ASP A N 1
ATOM 755 C CA . ASP A 1 99 ? -5.369 -0.169 -22.561 1.00 93.81 99 ASP A CA 1
ATOM 756 C C . ASP A 1 99 ? -5.441 -0.566 -21.070 1.00 93.81 99 ASP A C 1
ATOM 758 O O . ASP A 1 99 ? -6.527 -0.699 -20.501 1.00 93.81 99 ASP A O 1
ATOM 762 N N . GLY A 1 100 ? -4.287 -0.733 -20.411 1.00 89.69 100 GLY A N 1
ATOM 763 C CA . GLY A 1 100 ? -4.179 -1.116 -19.004 1.00 89.69 100 GLY A CA 1
ATOM 764 C C . GLY A 1 100 ? -4.411 -2.605 -18.752 1.00 89.69 100 GLY A C 1
ATOM 765 O O . GLY A 1 100 ? -4.606 -3.009 -17.602 1.00 89.69 100 GLY A O 1
ATOM 766 N N . LYS A 1 101 ? -4.401 -3.442 -19.794 1.00 93.06 101 LYS A N 1
ATOM 767 C CA . LYS A 1 101 ? -4.544 -4.889 -19.655 1.00 93.06 101 LYS A CA 1
ATOM 768 C C . LYS A 1 101 ? -3.207 -5.506 -19.265 1.00 93.06 101 LYS A C 1
ATOM 770 O O . LYS A 1 101 ? -2.167 -5.183 -19.835 1.00 93.06 101 LYS A O 1
ATOM 775 N N . LEU A 1 102 ? -3.247 -6.420 -18.298 1.00 93.25 102 LEU A N 1
ATOM 776 C CA . LEU A 1 102 ? -2.089 -7.220 -17.917 1.00 93.25 102 LEU A CA 1
ATOM 777 C C . LEU A 1 102 ? -1.642 -8.093 -19.102 1.00 93.25 102 LEU A C 1
ATOM 779 O O . LEU A 1 102 ? -2.456 -8.835 -19.655 1.00 93.25 102 LEU A O 1
ATOM 783 N N . ILE A 1 103 ? -0.362 -8.004 -19.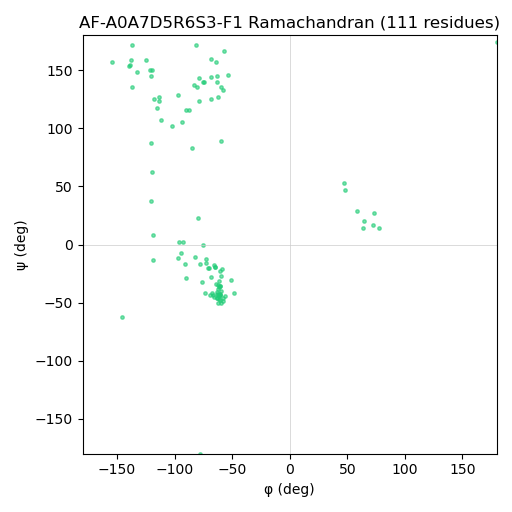465 1.00 94.44 103 ILE A N 1
ATOM 784 C CA . ILE A 1 103 ? 0.255 -8.792 -20.548 1.00 94.44 103 ILE A CA 1
ATOM 785 C C . ILE A 1 103 ? 1.386 -9.703 -20.063 1.00 94.44 103 ILE A C 1
ATOM 787 O O . ILE A 1 103 ? 1.802 -10.600 -20.792 1.00 94.44 103 ILE A O 1
ATOM 791 N N . ASP A 1 104 ? 1.874 -9.496 -18.839 1.00 90.12 104 ASP A N 1
ATOM 792 C CA . ASP A 1 104 ? 2.863 -10.370 -18.215 1.00 90.12 104 ASP A CA 1
ATOM 793 C C . ASP A 1 104 ? 2.167 -11.438 -17.354 1.00 90.12 104 ASP A C 1
ATOM 795 O O . ASP A 1 104 ? 1.682 -11.171 -16.249 1.00 90.12 104 ASP A O 1
ATOM 799 N N . GLU A 1 105 ? 2.144 -12.671 -17.866 1.00 87.12 105 GLU A N 1
ATOM 800 C CA . GLU A 1 105 ? 1.516 -13.836 -17.229 1.00 87.12 105 GLU A CA 1
ATOM 801 C C . GLU A 1 105 ? 2.095 -14.152 -15.838 1.00 87.12 105 GLU A C 1
ATOM 803 O O . GLU A 1 105 ? 1.419 -14.763 -15.005 1.00 87.12 105 GLU A O 1
ATOM 808 N N . ASN A 1 106 ? 3.313 -13.687 -15.523 1.00 86.12 106 ASN A N 1
ATOM 809 C CA . ASN A 1 106 ? 3.908 -13.876 -14.196 1.00 86.12 106 ASN A CA 1
ATOM 810 C C . ASN A 1 106 ? 3.069 -13.232 -13.079 1.00 86.12 106 ASN A C 1
ATOM 812 O O . ASN A 1 106 ? 3.146 -13.661 -11.925 1.00 86.12 106 ASN A O 1
ATOM 816 N N . TYR A 1 107 ? 2.245 -12.234 -13.415 1.00 84.75 107 TYR A N 1
ATOM 817 C CA . TYR A 1 107 ? 1.357 -11.554 -12.475 1.00 84.75 107 TYR A CA 1
ATOM 818 C C . TYR A 1 107 ? -0.070 -12.135 -12.428 1.00 84.75 107 TYR A C 1
ATOM 820 O O . TYR A 1 107 ? -0.829 -11.772 -11.530 1.00 84.75 107 TYR A O 1
ATOM 828 N N . GLU A 1 108 ? -0.444 -13.079 -13.306 1.00 76.62 108 GLU A N 1
ATOM 829 C CA . GLU A 1 108 ? -1.806 -13.654 -13.347 1.00 76.62 108 GLU A CA 1
ATOM 830 C C . GLU A 1 108 ? -2.143 -14.528 -12.129 1.00 76.62 108 GLU A C 1
ATOM 832 O O . GLU A 1 108 ? -3.305 -14.653 -11.739 1.00 76.62 108 GLU A O 1
ATOM 837 N N . ARG A 1 109 ? -1.134 -15.151 -11.508 1.00 65.88 109 ARG A N 1
ATOM 838 C CA . ARG A 1 109 ? -1.305 -16.047 -10.350 1.00 65.88 109 ARG A CA 1
ATOM 839 C C . ARG A 1 109 ? -0.556 -15.582 -9.110 1.00 65.88 109 ARG A C 1
ATOM 841 O O . ARG A 1 109 ? -0.060 -16.405 -8.337 1.00 65.88 109 ARG A O 1
ATOM 848 N N . ILE A 1 110 ? -0.511 -14.277 -8.862 1.00 65.50 110 ILE A N 1
ATOM 849 C CA . ILE A 1 110 ? -0.011 -13.785 -7.576 1.00 65.50 110 ILE A CA 1
ATOM 850 C C . ILE A 1 110 ? -1.153 -13.795 -6.563 1.00 65.50 110 ILE A C 1
ATOM 852 O O . ILE A 1 110 ? -1.828 -12.805 -6.304 1.00 65.50 110 ILE A O 1
ATOM 856 N N . THR A 1 111 ? -1.384 -14.969 -5.980 1.00 54.53 111 THR A N 1
ATOM 857 C CA . THR A 1 111 ? -2.166 -15.073 -4.746 1.00 54.53 111 THR A CA 1
ATOM 858 C C . THR A 1 111 ? -1.374 -14.449 -3.603 1.00 54.53 111 THR A C 1
ATOM 860 O O . THR A 1 111 ? -0.248 -14.877 -3.341 1.00 54.53 111 THR A O 1
ATOM 863 N N . PHE A 1 112 ? -1.980 -13.491 -2.896 1.00 58.47 112 PHE A N 1
ATOM 864 C CA . PHE A 1 112 ? -1.581 -13.125 -1.538 1.00 58.47 112 PHE A CA 1
ATOM 865 C C . PHE A 1 112 ? -1.725 -14.380 -0.659 1.00 58.47 112 PHE A C 1
ATOM 867 O O . PHE A 1 112 ? -2.814 -14.685 -0.180 1.00 58.47 112 PHE A O 1
ATOM 874 N N . ARG A 1 113 ? -0.662 -15.186 -0.583 1.00 45.84 113 ARG A N 1
ATOM 875 C CA . ARG A 1 113 ? -0.561 -16.360 0.293 1.00 45.84 113 ARG A CA 1
ATOM 876 C C . ARG A 1 113 ? 0.032 -15.977 1.634 1.00 45.84 113 ARG A C 1
ATOM 878 O O . ARG A 1 113 ? 0.924 -15.095 1.636 1.00 45.84 113 ARG A O 1
#